Protein AF-A0A0R3IMU7-F1 (afdb_monomer_lite)

pLDDT: mean 93.66, std 9.63, range [38.03, 98.69]

Radius of gyration: 15.28 Å; chains: 1; bounding box: 42×32×34 Å

Secondary structure (DSSP, 8-state):
--PPPPEEEEETTTEEEEE-HHHHHHHHHTTHHHHH-SB-SPPEEETTEEEEEETTEEEEEETTTEEEEEEHHHHHHHHHTTGGGSSS-SBSS--EEETT-TTSTT-EEEEEETTEEEEEEE-SSS-EEEEEEE-

Structure (mmCIF, N/CA/C/O backbone):
data_AF-A0A0R3IMU7-F1
#
_entry.id   AF-A0A0R3IMU7-F1
#
loop_
_atom_site.group_PDB
_atom_site.id
_atom_site.type_symbol
_atom_site.label_atom_id
_atom_site.label_alt_id
_atom_site.label_comp_id
_atom_site.label_asym_id
_atom_site.label_entity_id
_atom_si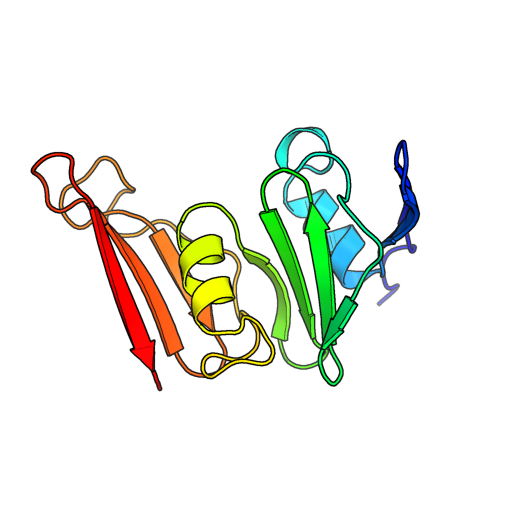te.label_seq_id
_atom_site.pdbx_PDB_ins_code
_atom_site.Cartn_x
_atom_site.Cartn_y
_atom_site.Cartn_z
_atom_site.occupancy
_atom_site.B_iso_or_equiv
_atom_site.auth_seq_id
_atom_site.auth_comp_id
_atom_site.auth_asym_id
_atom_site.auth_atom_id
_atom_site.pdbx_PDB_model_num
ATOM 1 N N . MET A 1 1 ? -4.705 19.624 17.043 1.00 38.03 1 MET A N 1
ATOM 2 C CA . MET A 1 1 ? -4.592 19.208 15.631 1.00 38.03 1 MET A CA 1
ATOM 3 C C . MET A 1 1 ? -6.004 18.882 15.189 1.00 38.03 1 MET A C 1
ATOM 5 O O . MET A 1 1 ? -6.630 18.063 15.848 1.00 38.03 1 MET A O 1
ATOM 9 N N . VAL A 1 2 ? -6.568 19.616 14.231 1.00 38.66 2 VAL A N 1
ATOM 10 C CA . VAL A 1 2 ? -7.920 19.318 13.738 1.00 38.66 2 VAL A CA 1
ATOM 11 C C . VAL A 1 2 ? -7.748 18.154 12.773 1.00 38.66 2 VAL A C 1
ATOM 13 O O . VAL A 1 2 ? -7.137 18.344 11.728 1.00 38.66 2 VAL A O 1
ATOM 16 N N . ALA A 1 3 ? -8.176 16.954 13.171 1.00 51.97 3 ALA A N 1
ATOM 17 C CA . ALA A 1 3 ? -8.291 15.835 12.241 1.00 51.97 3 ALA A CA 1
ATOM 18 C C . ALA A 1 3 ? -9.100 16.311 11.024 1.00 51.97 3 ALA A C 1
ATOM 20 O O . ALA A 1 3 ? -10.097 17.017 11.215 1.00 51.97 3 ALA A O 1
ATOM 21 N N . GLY A 1 4 ? -8.663 15.997 9.803 1.00 54.50 4 GLY A N 1
ATOM 22 C CA . GLY A 1 4 ? -9.389 16.355 8.587 1.00 54.50 4 GLY A CA 1
ATOM 23 C C . GLY A 1 4 ? -10.866 15.955 8.671 1.00 54.50 4 GLY A C 1
ATOM 24 O O . GLY A 1 4 ? -11.242 15.034 9.396 1.00 54.50 4 GLY A O 1
ATOM 25 N N . ALA A 1 5 ? -11.744 16.671 7.971 1.00 62.44 5 ALA A N 1
ATOM 26 C CA . ALA A 1 5 ? -13.156 16.306 7.973 1.00 62.44 5 ALA A CA 1
ATOM 27 C C . ALA A 1 5 ? -13.336 14.914 7.331 1.00 62.44 5 ALA A C 1
ATOM 29 O O . ALA A 1 5 ? -12.724 14.653 6.287 1.00 62.44 5 ALA A O 1
ATOM 30 N N . PRO A 1 6 ? -14.172 14.026 7.908 1.00 73.31 6 PRO A N 1
ATOM 31 C CA . PRO A 1 6 ? -14.565 12.810 7.211 1.00 73.31 6 PRO A CA 1
ATOM 32 C 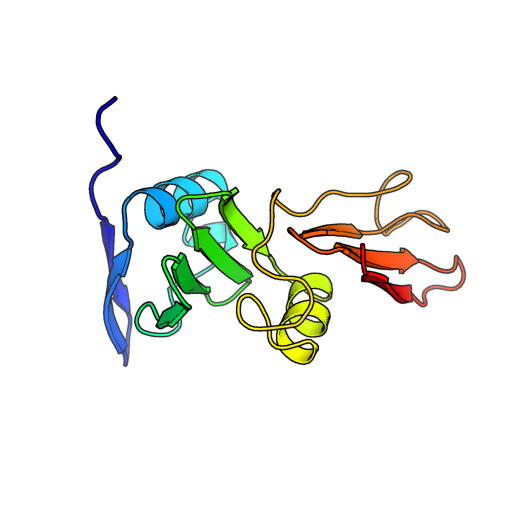C . PRO A 1 6 ? -15.165 13.189 5.856 1.00 73.31 6 PRO A C 1
ATOM 34 O O . PRO A 1 6 ? -15.882 14.186 5.741 1.00 73.31 6 PRO A O 1
ATOM 37 N N . SER A 1 7 ? -14.841 12.417 4.825 1.00 82.00 7 SER A N 1
ATOM 38 C CA . SER A 1 7 ? -15.278 12.701 3.456 1.00 82.00 7 SER A CA 1
ATOM 39 C C . SER A 1 7 ? -16.220 11.609 2.979 1.00 82.00 7 SER A C 1
ATOM 41 O O . SER A 1 7 ? -15.839 10.443 2.944 1.00 82.00 7 SER A O 1
ATOM 43 N N . THR A 1 8 ? -17.445 11.978 2.608 1.00 87.94 8 THR A N 1
ATOM 44 C CA . THR A 1 8 ? -18.406 11.044 2.012 1.00 87.94 8 THR A CA 1
ATOM 45 C C . THR A 1 8 ? -18.269 11.065 0.495 1.00 87.94 8 THR A C 1
ATOM 47 O O . THR A 1 8 ? -18.371 12.121 -0.128 1.00 87.94 8 THR A O 1
ATOM 50 N N . VAL A 1 9 ? -18.056 9.894 -0.098 1.00 86.62 9 VAL A N 1
ATOM 51 C CA . VAL A 1 9 ? -18.018 9.683 -1.547 1.00 86.62 9 VAL A CA 1
ATOM 52 C C . VAL A 1 9 ? -19.228 8.843 -1.936 1.00 86.62 9 VAL A C 1
ATOM 54 O O . VAL A 1 9 ? -19.414 7.750 -1.406 1.00 86.62 9 VAL A O 1
ATOM 57 N N . ASN A 1 10 ? -20.048 9.334 -2.864 1.00 89.38 10 ASN A N 1
ATOM 58 C CA . ASN A 1 10 ? -21.148 8.544 -3.408 1.00 89.38 10 ASN A CA 1
ATOM 59 C C . ASN A 1 10 ? -20.607 7.585 -4.474 1.00 89.38 10 ASN A C 1
ATOM 61 O O . ASN A 1 10 ? -20.089 8.021 -5.503 1.00 89.38 10 ASN A O 1
ATOM 65 N N . VAL A 1 11 ? -20.703 6.282 -4.219 1.00 89.81 11 VAL A N 1
ATOM 66 C CA . VAL A 1 11 ? -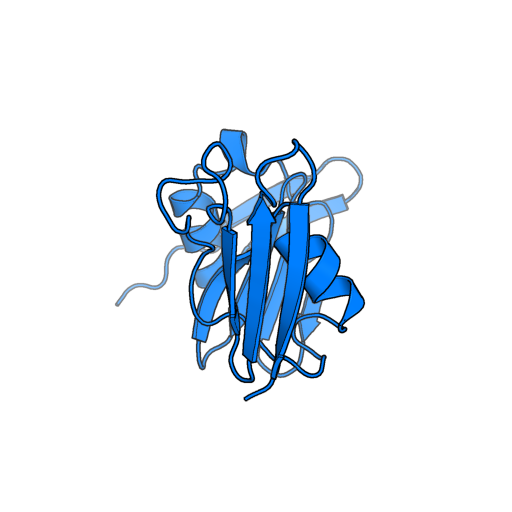20.157 5.247 -5.097 1.00 89.81 11 VAL A CA 1
ATOM 67 C C . VAL A 1 11 ? -21.299 4.497 -5.791 1.00 89.81 11 VAL A C 1
ATOM 69 O O . VAL A 1 11 ? -22.126 3.872 -5.115 1.00 89.81 11 VAL A O 1
ATOM 72 N N . PRO A 1 12 ? -21.355 4.489 -7.138 1.00 87.56 12 PRO A N 1
ATOM 73 C CA . PRO A 1 12 ? -22.363 3.731 -7.873 1.00 87.56 12 PRO A CA 1
ATOM 74 C C . PRO A 1 12 ? -22.368 2.246 -7.479 1.00 87.56 12 PRO A C 1
ATOM 76 O O . PRO A 1 12 ? -21.344 1.574 -7.542 1.00 87.56 12 PRO A O 1
ATOM 79 N N . GLY A 1 13 ? -23.528 1.729 -7.066 1.00 87.25 13 GLY A N 1
ATOM 80 C CA . GLY A 1 13 ? -23.701 0.321 -6.679 1.00 87.25 13 GLY A CA 1
ATOM 81 C C . GLY A 1 13 ? -23.210 -0.053 -5.273 1.00 87.25 13 GLY A C 1
ATOM 82 O O . GLY A 1 13 ? -23.510 -1.153 -4.820 1.00 87.25 13 GLY A O 1
ATOM 83 N N . VAL A 1 14 ? -22.524 0.849 -4.565 1.00 88.75 14 VAL A N 1
ATOM 84 C CA . VAL A 1 14 ? -22.063 0.651 -3.174 1.00 88.75 14 VAL A CA 1
ATOM 85 C C . VAL A 1 14 ? -22.794 1.587 -2.203 1.00 88.75 14 VAL A C 1
ATOM 87 O O . VAL A 1 14 ? -23.025 1.219 -1.052 1.00 88.75 14 VAL A O 1
ATOM 90 N N . GLY A 1 15 ? -23.207 2.769 -2.669 1.00 91.50 15 GLY A N 1
ATOM 91 C CA . GLY A 1 15 ? -23.831 3.810 -1.854 1.00 91.50 15 GLY A CA 1
ATOM 92 C C . GLY A 1 15 ? -22.813 4.810 -1.311 1.00 91.50 15 GLY A C 1
ATOM 93 O O . GLY A 1 15 ? -21.708 4.942 -1.836 1.00 91.50 15 GLY A O 1
ATOM 94 N N . ASP A 1 16 ? -23.201 5.540 -0.269 1.00 92.75 16 ASP A N 1
ATOM 95 C CA . ASP A 1 16 ? -22.323 6.512 0.376 1.00 92.75 16 ASP A CA 1
ATOM 96 C C . ASP A 1 16 ? -21.224 5.792 1.171 1.00 92.75 16 ASP A C 1
ATOM 98 O O . ASP A 1 16 ? -21.496 4.962 2.043 1.00 92.75 16 ASP A O 1
ATOM 102 N N . VAL A 1 17 ? -19.969 6.109 0.857 1.00 93.69 17 VAL A N 1
ATOM 103 C CA . VAL A 1 17 ? -18.776 5.603 1.540 1.00 93.69 17 VAL A CA 1
ATOM 104 C C . VAL A 1 17 ? -18.142 6.752 2.310 1.00 93.69 17 VAL A C 1
ATOM 106 O O . VAL A 1 17 ? -17.700 7.737 1.717 1.00 93.69 17 VAL A O 1
ATOM 109 N N . THR A 1 18 ? -18.086 6.631 3.634 1.00 94.31 18 THR A N 1
ATOM 110 C CA . THR A 1 18 ? -17.452 7.630 4.502 1.00 94.31 18 THR A CA 1
ATOM 111 C C . THR A 1 18 ? -15.998 7.255 4.751 1.00 94.31 18 THR A C 1
ATOM 113 O O . THR A 1 18 ? -15.705 6.264 5.415 1.00 94.31 18 THR A O 1
ATOM 116 N N . LEU A 1 19 ? -15.083 8.080 4.251 1.00 93.25 19 LEU A N 1
ATOM 117 C CA . LEU A 1 19 ? -13.658 7.982 4.531 1.00 93.25 19 LEU A CA 1
ATOM 118 C C . LEU A 1 19 ? -13.361 8.616 5.892 1.00 93.25 19 LEU A C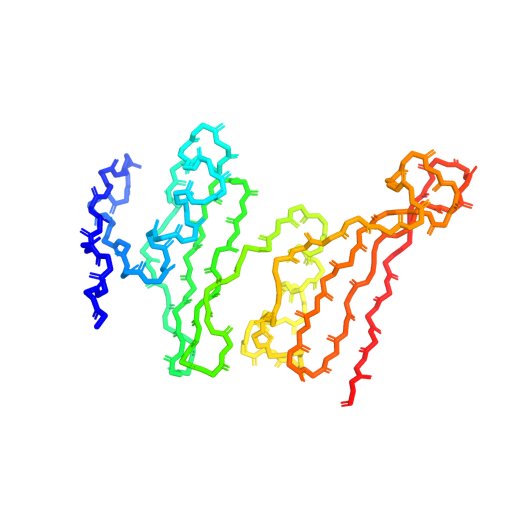 1
ATOM 120 O O . LEU A 1 19 ? -13.600 9.811 6.093 1.00 93.25 19 LEU A O 1
ATOM 124 N N . GLU A 1 20 ? -12.822 7.823 6.819 1.00 92.50 20 GLU A N 1
ATOM 125 C CA . GLU A 1 20 ? -12.312 8.329 8.098 1.00 92.50 20 GLU A CA 1
ATOM 126 C C . GLU A 1 20 ? -11.174 9.339 7.865 1.00 92.50 20 GLU A C 1
ATOM 128 O O . GLU A 1 20 ? -10.451 9.206 6.873 1.00 92.50 20 GLU A O 1
ATOM 133 N N . PRO A 1 21 ? -10.955 10.321 8.763 1.00 93.44 21 PRO A N 1
ATOM 134 C CA . PRO A 1 21 ? -9.998 11.406 8.536 1.00 93.44 21 PRO A CA 1
ATOM 135 C C . PRO A 1 21 ? -8.608 10.969 8.051 1.00 93.44 21 PRO A C 1
ATOM 137 O O . PRO A 1 21 ? -8.164 11.502 7.035 1.00 93.44 21 PRO A O 1
ATOM 140 N N . PRO A 1 22 ? -7.943 9.959 8.655 1.00 94.50 22 PRO A N 1
ATOM 141 C CA . PRO A 1 22 ? -6.628 9.533 8.175 1.00 94.50 22 PRO A CA 1
ATOM 142 C C . PRO A 1 22 ? -6.674 8.976 6.745 1.00 94.50 22 PRO A C 1
ATOM 144 O O . PRO A 1 22 ? -5.775 9.224 5.944 1.00 94.50 22 PRO A O 1
ATOM 147 N N . VAL A 1 23 ? -7.741 8.248 6.402 1.00 95.81 23 VAL A N 1
ATOM 148 C CA . VAL A 1 23 ? -7.945 7.688 5.060 1.00 95.81 23 VAL A CA 1
ATOM 149 C C . VAL A 1 23 ? -8.256 8.798 4.056 1.00 95.81 23 VAL A C 1
ATOM 151 O O . VAL A 1 23 ? -7.697 8.798 2.963 1.00 95.81 23 VAL A O 1
ATOM 154 N N . ALA A 1 24 ? -9.104 9.763 4.418 1.00 95.19 24 ALA A N 1
ATOM 155 C CA . ALA A 1 24 ? -9.453 10.903 3.571 1.00 95.19 24 ALA A CA 1
ATOM 156 C C . ALA A 1 24 ? -8.235 11.799 3.271 1.00 95.19 24 ALA A C 1
ATOM 158 O O . ALA A 1 24 ? -8.040 12.239 2.133 1.00 95.19 24 ALA A O 1
ATOM 159 N N . GLU A 1 25 ? -7.386 12.033 4.274 1.00 94.69 25 GLU A N 1
ATOM 160 C CA . GLU A 1 25 ? -6.130 12.773 4.132 1.00 94.69 25 GLU A CA 1
ATOM 161 C C . GLU A 1 25 ? -5.155 12.044 3.200 1.00 94.69 25 GLU A C 1
ATOM 163 O O . GLU A 1 25 ? -4.657 12.645 2.244 1.00 94.69 25 GLU A O 1
ATOM 168 N N . ALA A 1 26 ? -4.933 10.742 3.413 1.00 95.69 26 ALA A N 1
ATOM 169 C CA . ALA A 1 26 ? -4.075 9.929 2.550 1.00 95.69 26 ALA A CA 1
ATOM 170 C C . ALA A 1 26 ? -4.614 9.848 1.110 1.00 95.69 26 ALA A C 1
ATOM 172 O O . ALA A 1 26 ? -3.848 9.987 0.156 1.00 95.69 26 ALA A O 1
ATOM 173 N N . TYR A 1 27 ? -5.932 9.714 0.936 1.00 95.56 27 TYR A N 1
ATOM 174 C CA . TYR A 1 27 ? -6.583 9.709 -0.375 1.00 95.56 27 TYR A CA 1
ATOM 175 C C . TYR A 1 27 ? -6.350 11.027 -1.117 1.00 95.56 27 TYR A C 1
ATOM 177 O O . TYR A 1 27 ? -5.956 11.024 -2.282 1.00 95.56 27 TYR A O 1
ATOM 185 N N . THR A 1 28 ? -6.505 12.159 -0.429 1.00 94.88 28 THR A N 1
ATOM 186 C CA . THR A 1 28 ? -6.240 13.489 -0.998 1.00 94.88 28 THR A CA 1
ATOM 187 C C . THR A 1 28 ? -4.763 13.662 -1.352 1.00 94.88 28 THR A C 1
ATOM 189 O O . THR A 1 28 ? -4.447 14.092 -2.462 1.00 94.88 28 THR A O 1
ATOM 192 N N . LYS A 1 29 ? -3.849 13.273 -0.452 1.00 94.31 29 LYS A N 1
ATOM 193 C CA . LYS A 1 29 ? -2.392 13.318 -0.669 1.00 94.31 29 LYS A CA 1
ATOM 194 C C . LYS A 1 29 ? -1.969 12.487 -1.883 1.00 94.31 29 LYS A C 1
ATOM 196 O O . LYS A 1 29 ? -1.102 12.915 -2.640 1.00 94.31 29 LYS A O 1
ATOM 201 N N . ALA A 1 30 ? -2.607 11.338 -2.098 1.00 93.69 30 ALA A N 1
ATOM 202 C CA . ALA A 1 30 ? -2.365 10.467 -3.244 1.00 93.69 30 ALA A CA 1
ATOM 203 C C . ALA A 1 30 ? -2.935 11.007 -4.572 1.00 93.69 30 ALA A C 1
ATOM 205 O O . ALA A 1 30 ? -2.708 10.410 -5.623 1.00 93.69 30 ALA A O 1
ATOM 206 N N . GLY A 1 31 ? -3.659 12.133 -4.555 1.00 94.38 31 GLY A N 1
ATOM 207 C CA . GLY A 1 31 ? -4.277 12.746 -5.735 1.00 94.38 31 GLY A CA 1
ATOM 208 C C . GLY A 1 31 ? -5.743 12.361 -5.961 1.00 94.38 31 GLY A C 1
ATOM 209 O O . GLY A 1 31 ? -6.273 12.604 -7.047 1.00 94.38 31 GLY A O 1
ATOM 210 N N . GLY A 1 32 ? -6.394 11.777 -4.952 1.00 93.38 32 GLY A N 1
ATOM 211 C CA . GLY A 1 32 ? -7.829 11.506 -4.909 1.00 93.38 32 GLY A CA 1
ATOM 212 C C . GLY A 1 32 ? -8.326 10.634 -6.059 1.00 93.38 32 GLY A C 1
ATOM 213 O O . GLY A 1 32 ? -7.617 9.761 -6.562 1.00 93.38 32 GLY A O 1
ATOM 214 N N . GLU A 1 33 ? -9.550 10.905 -6.510 1.00 91.94 33 GLU A N 1
ATOM 215 C CA . GLU A 1 33 ? -10.241 10.097 -7.524 1.00 91.94 33 GLU A CA 1
ATOM 216 C C . GLU A 1 33 ? -9.472 10.029 -8.847 1.00 91.94 33 GLU A C 1
ATOM 218 O O . GLU A 1 33 ? -9.412 8.981 -9.486 1.00 91.94 33 GLU A O 1
ATOM 223 N N . ALA A 1 34 ? -8.797 11.114 -9.233 1.00 94.69 34 ALA A N 1
ATOM 224 C CA . ALA A 1 34 ? -8.017 11.150 -10.466 1.00 94.69 34 ALA A CA 1
ATOM 225 C C . ALA A 1 34 ? -6.882 10.109 -10.476 1.00 94.69 34 ALA A C 1
ATOM 227 O O . ALA A 1 34 ? -6.518 9.586 -11.536 1.00 94.69 34 ALA A O 1
ATOM 228 N N . LYS A 1 35 ? -6.317 9.796 -9.305 1.00 95.38 35 LYS A N 1
ATOM 229 C CA . LYS A 1 35 ? -5.193 8.864 -9.164 1.00 95.38 35 LYS A CA 1
ATOM 230 C C . LYS A 1 35 ? -5.617 7.490 -8.679 1.00 95.38 35 LYS A C 1
ATOM 232 O O . LYS A 1 35 ? -5.202 6.510 -9.290 1.00 95.38 35 LYS A O 1
ATOM 237 N N . LEU A 1 36 ? -6.463 7.418 -7.658 1.00 95.94 36 LEU A N 1
ATOM 238 C CA . LEU A 1 36 ? -6.876 6.167 -7.022 1.00 95.94 36 LEU A CA 1
ATOM 239 C C . LEU A 1 36 ? -8.231 5.639 -7.505 1.00 95.94 36 LEU A C 1
ATOM 241 O O . LEU A 1 36 ? -8.508 4.449 -7.357 1.00 95.94 36 LEU A O 1
ATOM 245 N N . GLY A 1 37 ? -9.040 6.484 -8.145 1.00 95.19 37 GLY A N 1
ATOM 246 C CA . GLY A 1 37 ? -10.428 6.179 -8.483 1.00 95.19 37 GLY A CA 1
ATOM 247 C C . GLY A 1 37 ? -11.340 6.168 -7.258 1.00 95.19 37 GLY A C 1
ATOM 248 O O . GLY A 1 37 ? -10.915 6.455 -6.141 1.00 95.19 37 GLY A O 1
ATOM 249 N N . LEU A 1 38 ? -12.607 5.828 -7.483 1.00 94.19 38 LEU A N 1
ATOM 250 C CA . LEU A 1 38 ? -13.604 5.746 -6.419 1.00 94.19 38 LEU A CA 1
ATOM 251 C C . LEU A 1 38 ? -13.309 4.585 -5.449 1.00 94.19 38 LEU A C 1
ATOM 253 O O . LEU A 1 38 ? -12.685 3.592 -5.849 1.00 94.19 38 LEU A O 1
ATOM 257 N N . PRO A 1 39 ? -13.787 4.676 -4.192 1.00 96.38 39 PRO A N 1
ATOM 258 C CA . PRO A 1 39 ? -13.852 3.527 -3.300 1.00 96.38 39 PRO A CA 1
ATOM 259 C C . PRO A 1 39 ? -14.613 2.371 -3.957 1.00 96.38 39 PRO A C 1
ATOM 261 O O . PRO A 1 39 ? -15.594 2.593 -4.663 1.00 96.38 39 PRO A O 1
ATOM 264 N N . THR A 1 40 ? -14.184 1.135 -3.719 1.00 95.88 40 THR A N 1
ATOM 265 C CA . THR A 1 40 ? -14.808 -0.061 -4.322 1.00 95.88 40 THR A CA 1
ATOM 266 C C . THR A 1 40 ? -15.729 -0.811 -3.364 1.00 95.88 40 THR A C 1
ATOM 268 O O . THR A 1 40 ? -16.320 -1.820 -3.738 1.00 95.88 40 THR A O 1
ATOM 271 N N . GLY A 1 41 ? -15.846 -0.341 -2.126 1.00 94.62 41 GLY A N 1
ATOM 272 C CA . GLY A 1 41 ? -16.616 -0.973 -1.063 1.00 94.62 41 GLY A CA 1
ATOM 273 C C . GLY A 1 41 ? -16.640 -0.107 0.191 1.00 94.62 41 GLY A C 1
ATOM 274 O O . GLY A 1 41 ? -16.009 0.952 0.236 1.00 94.62 41 GLY A O 1
ATOM 275 N N . GLN A 1 42 ? -17.370 -0.568 1.204 1.00 94.88 42 GLN A N 1
ATOM 276 C CA . GLN A 1 42 ? -17.360 0.048 2.531 1.00 94.88 42 GLN A CA 1
ATOM 277 C C . GLN A 1 42 ? -15.996 -0.172 3.219 1.00 94.88 42 GLN A C 1
ATOM 279 O O . GLN A 1 42 ? -15.333 -1.167 2.914 1.00 94.88 42 GLN A O 1
ATOM 284 N N . PRO A 1 43 ? -15.571 0.713 4.140 1.00 94.81 43 PRO A N 1
ATOM 285 C CA . PRO A 1 43 ? -14.343 0.510 4.896 1.00 94.81 43 PRO A CA 1
ATOM 286 C C . PRO A 1 43 ? -14.435 -0.763 5.744 1.00 94.81 43 PRO A C 1
ATOM 288 O O . PRO A 1 43 ? -15.442 -1.011 6.411 1.00 94.81 43 PRO A O 1
ATOM 291 N N . GLU A 1 44 ? -13.365 -1.548 5.766 1.00 96.38 44 GLU A N 1
ATOM 292 C CA . GLU A 1 44 ? -13.272 -2.776 6.552 1.00 96.38 44 GLU A CA 1
ATOM 293 C C . GLU A 1 44 ? -12.443 -2.553 7.818 1.00 96.38 44 GLU A C 1
ATOM 295 O O . GLU A 1 44 ? -11.394 -1.904 7.796 1.00 96.38 44 GLU A O 1
ATOM 300 N N . LYS A 1 45 ? -12.889 -3.120 8.944 1.00 96.56 45 LYS A N 1
ATOM 301 C CA . LYS A 1 45 ? -12.145 -3.067 10.206 1.00 96.56 45 LYS A CA 1
ATOM 302 C C . LYS A 1 45 ? -11.177 -4.242 10.300 1.00 96.56 45 LYS A C 1
ATOM 304 O O . LYS A 1 45 ? -11.589 -5.395 10.199 1.00 96.56 45 LYS A O 1
ATOM 309 N N . VAL A 1 46 ? -9.907 -3.955 10.578 1.00 96.56 46 VAL A N 1
ATOM 310 C CA . VAL A 1 46 ? -8.873 -4.969 10.825 1.00 96.56 46 VAL A CA 1
ATOM 311 C C . VAL A 1 46 ? -8.169 -4.626 12.132 1.00 96.56 46 VAL A C 1
ATOM 313 O O . VAL A 1 46 ? -7.385 -3.684 12.196 1.00 96.56 46 VAL A O 1
ATOM 316 N N . GLY A 1 47 ? -8.482 -5.364 13.201 1.00 94.12 47 GLY A N 1
ATOM 317 C CA . GLY A 1 47 ? -8.025 -5.011 14.548 1.00 94.12 47 GLY A CA 1
ATOM 318 C C . GLY A 1 47 ? -8.506 -3.612 14.954 1.00 94.12 47 GLY A C 1
ATOM 319 O O . GLY A 1 47 ? -9.697 -3.312 14.881 1.00 94.12 47 GLY A O 1
ATOM 320 N N . ASP A 1 48 ? -7.579 -2.748 15.363 1.00 93.19 48 ASP A N 1
ATOM 321 C CA . ASP A 1 48 ? -7.831 -1.336 15.672 1.00 93.19 48 ASP A CA 1
ATOM 322 C C . ASP A 1 48 ? -7.704 -0.409 14.448 1.00 93.19 48 ASP A C 1
ATOM 324 O O . ASP A 1 48 ? -8.039 0.775 14.540 1.00 93.19 48 ASP A O 1
ATOM 328 N N . GLY A 1 49 ? -7.315 -0.937 13.286 1.00 96.31 49 GLY A N 1
ATOM 329 C CA . GLY A 1 49 ? -7.176 -0.199 12.034 1.00 96.31 49 GLY A CA 1
ATOM 330 C C . GLY A 1 49 ? -8.363 -0.323 11.077 1.00 96.31 49 GLY A C 1
ATOM 331 O O . GLY A 1 49 ? -9.325 -1.054 11.323 1.00 96.31 49 GLY A O 1
ATOM 332 N N . THR A 1 50 ? -8.301 0.440 9.994 1.00 97.38 50 THR A N 1
ATOM 333 C CA . THR A 1 50 ? -9.317 0.556 8.945 1.00 97.38 50 THR A CA 1
ATOM 334 C C . THR A 1 50 ? -8.646 0.352 7.589 1.00 97.38 50 THR A C 1
ATOM 336 O O . THR A 1 50 ? -7.573 0.899 7.329 1.00 97.38 50 THR A O 1
ATOM 339 N N . VAL A 1 51 ? -9.267 -0.436 6.720 1.00 97.94 51 VAL A N 1
ATOM 340 C CA . VAL A 1 51 ? -8.807 -0.720 5.359 1.00 97.94 51 VAL A CA 1
ATOM 341 C C . VAL A 1 51 ? -9.856 -0.213 4.387 1.00 97.94 51 VAL A C 1
ATOM 343 O O . VAL A 1 51 ? -11.021 -0.588 4.478 1.00 97.94 51 VAL A O 1
ATOM 346 N N . GLN A 1 52 ? -9.453 0.639 3.449 1.00 98.00 52 GLN A N 1
ATOM 347 C CA . GLN A 1 52 ? -10.337 1.143 2.406 1.00 98.00 52 GLN A CA 1
ATOM 348 C C . GLN A 1 52 ? -9.745 0.862 1.031 1.00 98.00 52 GLN A C 1
ATOM 350 O O . GLN A 1 52 ? -8.712 1.421 0.656 1.00 98.00 52 GLN A O 1
ATOM 355 N N . ALA A 1 53 ? -10.439 0.023 0.266 1.00 97.81 53 ALA A N 1
ATOM 356 C CA . ALA A 1 53 ? -10.099 -0.264 -1.117 1.00 97.81 53 ALA A CA 1
ATOM 357 C C . ALA A 1 53 ? -10.645 0.816 -2.063 1.00 97.81 53 ALA A C 1
ATOM 359 O O . ALA A 1 53 ? -11.777 1.290 -1.912 1.00 97.81 53 ALA A O 1
ATOM 360 N N . PHE A 1 54 ? -9.825 1.172 -3.046 1.00 97.75 54 PHE A N 1
ATOM 361 C CA . PHE A 1 54 ? -10.113 2.062 -4.164 1.00 97.75 54 PHE A CA 1
ATOM 362 C C . PHE A 1 54 ? -9.767 1.344 -5.471 1.00 97.75 54 PHE A C 1
ATOM 364 O O . PHE A 1 54 ? -9.046 0.346 -5.478 1.00 97.75 54 PHE A O 1
ATOM 371 N N . ALA A 1 55 ? -10.245 1.862 -6.600 1.00 96.19 55 ALA A N 1
ATOM 372 C CA . ALA A 1 55 ? -10.080 1.199 -7.895 1.00 96.19 55 ALA A CA 1
ATOM 373 C C . ALA A 1 55 ? -8.615 0.898 -8.280 1.00 96.19 55 ALA A C 1
ATOM 375 O O . ALA A 1 55 ? -8.366 -0.048 -9.026 1.00 96.19 55 ALA A O 1
ATOM 376 N N . LYS A 1 56 ? -7.648 1.698 -7.810 1.00 97.12 56 LYS A N 1
ATOM 377 C CA . LYS A 1 56 ? -6.220 1.573 -8.163 1.00 97.12 56 LYS A CA 1
ATOM 378 C C . LYS A 1 56 ? -5.285 1.378 -6.966 1.00 97.12 56 LYS A C 1
ATOM 380 O O . LYS A 1 56 ? -4.072 1.433 -7.134 1.00 97.12 56 LYS A O 1
ATOM 385 N N . GLY A 1 57 ? -5.813 1.141 -5.770 1.00 97.88 57 GLY A N 1
ATOM 386 C CA . GLY A 1 57 ? -4.995 0.956 -4.574 1.00 97.88 57 GLY A CA 1
ATOM 387 C C . GLY A 1 57 ? -5.836 0.773 -3.322 1.00 97.88 57 GLY A C 1
ATOM 388 O O . GLY A 1 57 ? -7.060 0.818 -3.364 1.00 97.88 57 GLY A O 1
ATOM 389 N N . THR A 1 58 ? -5.192 0.542 -2.189 1.00 98.56 58 THR A N 1
ATOM 390 C CA . THR A 1 58 ? -5.863 0.387 -0.897 1.00 98.56 58 THR A CA 1
ATOM 391 C C . THR A 1 58 ? -5.133 1.214 0.142 1.00 98.56 58 THR A C 1
ATOM 393 O O . THR A 1 58 ? -3.908 1.153 0.249 1.00 98.56 58 THR A O 1
ATOM 396 N N . ILE A 1 59 ? -5.889 1.996 0.905 1.00 98.62 59 ILE A N 1
ATOM 397 C CA . ILE A 1 59 ? -5.354 2.758 2.027 1.00 98.62 59 ILE A CA 1
ATOM 398 C C . ILE A 1 59 ? -5.592 1.954 3.296 1.00 98.62 59 ILE A C 1
ATOM 400 O O . ILE A 1 59 ? -6.724 1.588 3.616 1.00 98.62 59 ILE A O 1
ATOM 404 N N . PHE A 1 60 ? -4.512 1.700 4.022 1.00 98.38 60 PHE A N 1
ATOM 405 C CA . PHE A 1 60 ? -4.524 1.022 5.308 1.00 98.38 60 PHE A CA 1
ATOM 406 C C . PHE A 1 60 ? -4.206 2.045 6.386 1.00 98.38 60 PHE A C 1
ATOM 408 O O . PHE A 1 60 ? -3.161 2.689 6.331 1.00 98.38 60 PHE A O 1
ATOM 415 N N . SER A 1 61 ? -5.087 2.185 7.368 1.00 98.06 61 SER A N 1
ATOM 416 C CA . SER A 1 61 ? -4.907 3.089 8.496 1.00 98.06 61 SER A CA 1
ATOM 417 C C . SER A 1 61 ? -4.881 2.325 9.809 1.00 98.06 61 SER A C 1
ATOM 419 O O . SER A 1 61 ? -5.749 1.495 10.052 1.00 98.06 61 SER A O 1
ATOM 421 N N . SER A 1 62 ? -3.917 2.618 10.678 1.00 97.38 62 SER A N 1
ATOM 422 C CA . SER A 1 62 ? -3.946 2.180 12.076 1.00 97.38 62 SER A CA 1
ATOM 423 C C . SER A 1 62 ? -3.520 3.316 13.006 1.00 97.38 62 SER A C 1
ATOM 425 O O . SER A 1 62 ? -2.764 4.195 12.581 1.00 97.38 62 SER A O 1
ATOM 427 N N . PRO A 1 63 ? -3.921 3.297 14.290 1.00 95.81 63 PRO A N 1
ATOM 428 C CA . PRO A 1 63 ? -3.411 4.254 15.271 1.00 95.81 63 PRO A CA 1
ATOM 429 C C . PRO A 1 63 ? -1.882 4.220 15.406 1.00 95.81 63 PRO A C 1
ATOM 431 O O . PRO A 1 63 ? -1.260 5.244 15.670 1.00 95.81 63 PRO A O 1
ATOM 434 N N . SER A 1 64 ? -1.274 3.042 15.225 1.00 95.56 64 SER A N 1
ATOM 435 C CA . SER A 1 64 ? 0.163 2.835 15.432 1.00 95.56 64 SER A CA 1
ATOM 436 C C . SER A 1 64 ? 1.040 3.267 14.255 1.00 95.56 64 SER A C 1
ATOM 438 O O . SER A 1 64 ? 2.190 3.644 14.468 1.00 95.56 64 SER A O 1
ATOM 440 N N . THR A 1 65 ? 0.521 3.208 13.025 1.00 96.25 65 THR A N 1
ATOM 441 C CA . THR A 1 65 ? 1.300 3.493 11.811 1.00 96.25 65 THR A CA 1
ATOM 442 C C . THR A 1 65 ? 0.820 4.721 11.051 1.00 96.25 65 THR A C 1
ATOM 444 O O . THR A 1 65 ? 1.594 5.271 10.278 1.00 96.25 65 THR A O 1
ATOM 447 N N . GLY A 1 66 ? -0.405 5.198 11.276 1.00 96.94 66 GLY A N 1
ATOM 448 C CA . GLY A 1 66 ? -1.041 6.190 10.410 1.00 96.94 66 GLY A CA 1
ATOM 449 C C . GLY A 1 66 ? -1.694 5.542 9.187 1.00 96.94 66 GLY A C 1
ATOM 450 O O . GLY A 1 66 ? -1.921 4.333 9.173 1.00 96.94 66 GLY A O 1
ATOM 451 N N . ALA A 1 67 ? -2.056 6.356 8.191 1.00 97.56 67 ALA A N 1
ATOM 452 C CA . ALA A 1 67 ? -2.668 5.905 6.942 1.00 97.56 67 ALA A CA 1
ATOM 453 C C . ALA A 1 67 ? -1.651 5.897 5.797 1.00 97.56 67 ALA A C 1
ATOM 455 O O . ALA A 1 67 ? -1.044 6.930 5.524 1.00 97.56 67 ALA A O 1
ATOM 456 N N . HIS A 1 68 ? -1.520 4.756 5.121 1.00 98.44 68 HIS A N 1
ATOM 457 C CA . HIS A 1 68 ? -0.580 4.563 4.014 1.00 98.44 68 HIS A CA 1
ATOM 458 C C . HIS A 1 68 ? -1.253 3.887 2.831 1.00 98.44 68 HIS A C 1
ATOM 460 O O . HIS A 1 68 ? -2.077 2.979 3.000 1.00 98.44 68 HIS A O 1
ATOM 466 N N . LEU A 1 69 ? -0.886 4.332 1.636 1.00 98.38 69 LEU A N 1
ATOM 467 C CA . LEU A 1 69 ? -1.326 3.747 0.380 1.00 98.38 69 LEU A CA 1
ATOM 468 C C . LEU A 1 69 ? -0.415 2.581 -0.014 1.00 98.38 69 LEU A C 1
ATOM 470 O O . LEU A 1 69 ? 0.803 2.727 -0.098 1.00 98.38 69 LEU A O 1
ATOM 474 N N . VAL A 1 70 ? -1.041 1.458 -0.355 1.00 98.56 70 VAL A N 1
ATOM 475 C CA . VAL A 1 70 ? -0.402 0.313 -1.011 1.00 98.56 70 VAL A CA 1
ATOM 476 C C . VAL A 1 70 ? -1.160 0.045 -2.315 1.00 98.56 70 VAL A C 1
ATOM 478 O O . VAL A 1 70 ? -2.394 0.080 -2.339 1.00 98.56 70 VAL A O 1
ATOM 481 N N . GLN A 1 71 ? -0.458 -0.183 -3.418 1.00 97.94 71 GLN A N 1
ATOM 482 C CA . GLN A 1 71 ? -1.011 -0.300 -4.768 1.00 97.94 71 GLN A CA 1
ATOM 483 C C . GLN A 1 71 ? -0.220 -1.292 -5.640 1.00 97.94 71 GLN A C 1
ATOM 485 O O . GLN A 1 71 ? 0.773 -1.890 -5.229 1.00 97.94 71 GLN A O 1
ATOM 490 N N . GLY A 1 72 ? -0.714 -1.534 -6.857 1.00 96.69 72 GLY A N 1
ATOM 491 C CA . GLY A 1 72 ? -0.025 -2.362 -7.851 1.00 96.69 72 GLY A CA 1
ATOM 492 C C . GLY A 1 72 ? 0.355 -3.772 -7.370 1.00 96.69 72 GLY A C 1
ATOM 493 O O . GLY A 1 72 ? -0.398 -4.440 -6.657 1.00 96.69 72 GLY A O 1
ATOM 494 N N . GLU A 1 73 ? 1.532 -4.243 -7.794 1.00 97.56 73 GLU A N 1
ATOM 495 C CA . GLU A 1 73 ? 2.007 -5.598 -7.480 1.00 97.56 73 GLU A CA 1
ATOM 496 C C . GLU A 1 73 ? 2.392 -5.765 -6.002 1.00 97.56 73 GLU A C 1
ATOM 498 O O . GLU A 1 73 ? 2.192 -6.847 -5.452 1.00 97.56 73 GLU A O 1
ATOM 503 N N . ILE A 1 74 ? 2.853 -4.710 -5.319 1.00 98.50 74 ILE A N 1
ATOM 504 C CA . ILE A 1 74 ? 3.123 -4.778 -3.875 1.00 98.50 74 ILE A CA 1
ATOM 505 C C . ILE A 1 74 ? 1.819 -5.052 -3.113 1.00 98.50 74 ILE A C 1
ATOM 507 O O . ILE A 1 74 ? 1.787 -5.966 -2.288 1.00 98.50 74 ILE A O 1
ATOM 511 N N . LEU A 1 75 ? 0.719 -4.356 -3.435 1.00 98.56 75 LEU A N 1
ATOM 512 C CA . LEU A 1 75 ? -0.602 -4.623 -2.845 1.00 98.56 75 LEU A CA 1
ATOM 513 C C . LEU A 1 75 ? -1.072 -6.057 -3.096 1.00 98.56 75 LEU A C 1
ATOM 515 O O . LEU A 1 75 ? -1.602 -6.710 -2.195 1.00 98.56 75 LEU A O 1
ATOM 519 N N . LYS A 1 76 ? -0.887 -6.562 -4.313 1.00 98.31 76 LYS A N 1
ATOM 520 C CA . LYS A 1 76 ? -1.270 -7.930 -4.677 1.00 98.31 76 LYS A CA 1
ATOM 521 C C . LYS A 1 76 ? -0.494 -8.972 -3.870 1.00 98.31 76 LYS A C 1
ATOM 523 O O . LYS A 1 76 ? -1.098 -9.902 -3.343 1.00 98.31 76 LYS A O 1
ATOM 528 N N . VAL A 1 77 ? 0.820 -8.803 -3.715 1.00 98.31 77 VAL A N 1
ATOM 529 C CA . VAL A 1 77 ? 1.634 -9.693 -2.871 1.00 98.31 77 VAL A CA 1
ATOM 530 C C . VAL A 1 77 ? 1.212 -9.562 -1.408 1.00 98.31 77 VAL A C 1
ATOM 532 O O . VAL A 1 77 ? 0.987 -10.566 -0.740 1.00 98.31 77 VAL A O 1
ATOM 535 N N . TYR A 1 78 ? 1.038 -8.338 -0.913 1.00 98.56 78 TYR A N 1
ATOM 536 C CA . TYR A 1 78 ? 0.662 -8.067 0.472 1.00 98.56 78 TYR A CA 1
ATOM 537 C C . TYR A 1 78 ? -0.694 -8.676 0.853 1.00 98.56 78 TYR A C 1
ATOM 539 O O . TYR A 1 78 ? -0.813 -9.337 1.884 1.00 98.56 78 TYR A O 1
ATOM 547 N N . THR A 1 79 ? -1.710 -8.523 0.003 1.00 97.50 79 THR A N 1
ATOM 548 C CA . THR A 1 79 ? -3.038 -9.123 0.218 1.00 97.50 79 THR A CA 1
ATOM 549 C C . THR A 1 79 ? -2.991 -10.650 0.161 1.00 97.50 79 THR A C 1
ATOM 551 O O . THR A 1 79 ? -3.630 -11.299 0.987 1.00 97.50 79 THR A O 1
ATOM 554 N N . ALA A 1 80 ? -2.161 -11.239 -0.709 1.00 97.56 80 ALA A N 1
ATOM 555 C CA . ALA A 1 80 ? -1.917 -12.684 -0.725 1.00 97.56 80 ALA A CA 1
ATOM 556 C C . ALA A 1 80 ? -1.237 -13.203 0.561 1.00 97.56 80 ALA A C 1
ATOM 558 O O . ALA A 1 80 ? -1.417 -14.364 0.920 1.00 97.56 80 ALA A O 1
ATOM 559 N N . GLN A 1 81 ? -0.508 -12.347 1.288 1.00 96.44 81 GLN A N 1
ATOM 560 C CA . GLN A 1 81 ? 0.048 -12.638 2.621 1.00 96.44 81 GLN A CA 1
ATOM 561 C C . GLN A 1 81 ? -0.943 -12.368 3.776 1.00 96.44 81 GLN A C 1
ATOM 563 O O . GLN A 1 81 ? -0.560 -12.392 4.947 1.00 96.44 81 GLN A O 1
ATOM 568 N N . GLY A 1 82 ? -2.219 -12.107 3.471 1.00 96.69 82 GLY A N 1
ATOM 569 C CA . GLY A 1 82 ? -3.268 -11.819 4.455 1.00 96.69 82 GLY A CA 1
ATOM 570 C C . GLY A 1 82 ? -3.434 -10.334 4.796 1.00 96.69 82 GLY A C 1
ATOM 571 O O . GLY A 1 82 ? -4.201 -10.000 5.701 1.00 96.69 82 GLY A O 1
ATOM 572 N N . GLY A 1 83 ? -2.737 -9.437 4.092 1.00 97.06 83 GLY A N 1
ATOM 573 C CA . GLY A 1 83 ? -2.831 -7.992 4.293 1.00 97.06 83 GLY A CA 1
ATOM 574 C C . GLY A 1 83 ? -2.513 -7.571 5.732 1.00 97.06 83 GLY A C 1
ATOM 575 O O . GLY A 1 83 ? -1.661 -8.161 6.397 1.00 97.06 83 GLY A O 1
ATOM 576 N N . ALA A 1 84 ? -3.234 -6.565 6.235 1.00 97.25 84 ALA A N 1
ATOM 577 C CA . ALA A 1 84 ? -2.981 -5.986 7.558 1.00 97.25 84 ALA A CA 1
ATOM 578 C C . ALA A 1 84 ? -3.265 -6.939 8.727 1.00 97.25 84 ALA A C 1
ATOM 580 O O . ALA A 1 84 ? -2.677 -6.792 9.797 1.00 97.25 84 ALA A O 1
ATOM 581 N N . GLY A 1 85 ? -4.137 -7.932 8.525 1.00 96.38 85 GLY A N 1
ATOM 582 C CA . GLY A 1 85 ? -4.378 -9.004 9.494 1.00 96.38 85 GLY A CA 1
ATOM 583 C C . GLY A 1 85 ? -3.377 -10.159 9.386 1.00 96.38 85 GLY A C 1
ATOM 584 O O . GLY A 1 85 ? -3.425 -11.085 10.193 1.00 96.38 85 GLY A O 1
ATOM 585 N N . GLY A 1 86 ? -2.500 -10.123 8.381 1.00 96.25 86 GLY A N 1
ATOM 586 C CA . GLY A 1 86 ? -1.543 -11.168 8.059 1.00 96.25 86 GLY A CA 1
ATOM 587 C C . GLY A 1 86 ? -0.222 -11.066 8.817 1.00 96.25 86 GLY A C 1
ATOM 588 O O . GLY A 1 86 ? -0.068 -10.360 9.818 1.00 96.25 86 GLY A O 1
ATOM 589 N N . THR A 1 87 ? 0.771 -11.795 8.314 1.00 95.56 87 THR A N 1
ATOM 590 C CA . THR A 1 87 ? 2.088 -11.939 8.956 1.00 95.56 87 THR A CA 1
ATOM 591 C C . THR A 1 87 ? 2.906 -10.651 8.953 1.00 95.56 87 THR A C 1
ATOM 593 O O . THR A 1 87 ? 3.689 -10.442 9.876 1.00 95.56 87 THR A O 1
ATOM 596 N N . LEU A 1 88 ? 2.699 -9.776 7.965 1.00 98.06 88 LEU A N 1
ATOM 597 C CA . LEU A 1 88 ? 3.434 -8.519 7.804 1.00 98.06 88 LEU A CA 1
ATOM 598 C C . LEU A 1 88 ? 2.863 -7.360 8.642 1.00 98.06 88 LEU A C 1
ATOM 600 O O . LEU A 1 88 ? 3.602 -6.430 8.968 1.00 98.06 88 LEU A O 1
ATOM 604 N N . GLY A 1 89 ? 1.591 -7.432 9.051 1.00 98.06 89 GLY A N 1
ATOM 605 C CA . GLY A 1 89 ? 0.901 -6.336 9.743 1.00 98.06 89 GLY A CA 1
ATOM 606 C C . GLY A 1 89 ? 0.683 -5.110 8.851 1.00 98.06 89 GLY A C 1
ATOM 607 O O . GLY A 1 89 ? 0.864 -5.186 7.642 1.00 98.06 89 GLY A O 1
ATOM 608 N N . PHE A 1 90 ? 0.297 -3.978 9.444 1.00 98.50 90 PHE A N 1
ATOM 609 C CA . PHE A 1 90 ? -0.006 -2.746 8.704 1.00 98.50 90 PHE A CA 1
ATOM 610 C C . PHE A 1 90 ? 1.226 -2.160 7.990 1.00 98.50 90 PHE A C 1
ATOM 612 O O . PHE A 1 90 ? 2.344 -2.301 8.495 1.00 98.50 90 PHE A O 1
ATOM 619 N N . PRO A 1 91 ? 1.046 -1.444 6.863 1.00 98.56 91 PRO A N 1
ATOM 620 C CA . PRO A 1 91 ? 2.116 -0.648 6.275 1.00 98.56 91 PRO A CA 1
ATOM 621 C C . PRO A 1 91 ? 2.559 0.468 7.227 1.00 98.56 91 PRO A C 1
ATOM 623 O O . PRO A 1 91 ? 1.757 1.005 8.001 1.00 98.56 91 PRO A O 1
ATOM 626 N N . THR A 1 92 ? 3.843 0.808 7.162 1.00 98.31 92 THR A N 1
ATOM 627 C CA . THR A 1 92 ? 4.481 1.872 7.955 1.00 98.31 92 THR A CA 1
ATOM 628 C C . THR A 1 92 ? 4.876 3.088 7.121 1.00 98.31 92 THR A C 1
ATOM 630 O O . THR A 1 92 ? 5.197 4.127 7.695 1.00 98.31 92 THR A O 1
ATOM 633 N N . ALA A 1 93 ? 4.851 2.958 5.795 1.00 97.44 93 ALA A N 1
ATOM 634 C CA . ALA A 1 93 ? 5.107 4.018 4.830 1.00 97.44 93 ALA A CA 1
ATOM 635 C C . ALA A 1 93 ? 4.300 3.773 3.543 1.00 97.44 93 ALA A C 1
ATOM 637 O O . ALA A 1 93 ? 3.921 2.635 3.252 1.00 97.44 93 ALA A O 1
ATOM 638 N N . ASP A 1 94 ? 4.077 4.839 2.770 1.00 96.44 94 ASP A N 1
ATOM 639 C CA . ASP A 1 94 ? 3.667 4.728 1.368 1.00 96.44 94 ASP A CA 1
ATOM 640 C C . ASP A 1 94 ? 4.766 3.994 0.568 1.00 96.44 94 ASP A C 1
ATOM 642 O O . ASP A 1 94 ? 5.951 4.079 0.903 1.00 96.44 94 ASP A O 1
ATOM 646 N N . GLU A 1 95 ? 4.390 3.290 -0.502 1.00 94.44 95 GLU A N 1
ATOM 647 C CA . GLU A 1 95 ? 5.360 2.622 -1.383 1.00 94.44 95 GLU A CA 1
ATOM 648 C C . GLU A 1 95 ? 6.385 3.597 -1.976 1.00 94.44 95 GLU A C 1
ATOM 650 O O . GLU A 1 95 ? 6.056 4.721 -2.363 1.00 94.44 95 GLU A O 1
ATOM 655 N N . ALA A 1 96 ? 7.629 3.135 -2.106 1.00 95.94 96 ALA A N 1
ATOM 656 C CA . ALA A 1 96 ? 8.729 3.925 -2.647 1.00 95.94 96 ALA A CA 1
ATOM 657 C C . ALA A 1 96 ? 9.452 3.200 -3.785 1.00 95.94 96 ALA A C 1
ATOM 659 O O . ALA A 1 96 ? 9.551 1.971 -3.802 1.00 95.94 96 ALA A O 1
ATOM 660 N N . GLU A 1 97 ? 9.997 3.974 -4.722 1.00 96.50 97 GLU A N 1
ATOM 661 C CA . GLU A 1 97 ? 10.885 3.443 -5.753 1.00 96.50 97 GLU A CA 1
ATOM 662 C C . GLU A 1 97 ? 12.251 3.056 -5.168 1.00 96.50 97 GLU A C 1
ATOM 664 O O . GLU A 1 97 ? 12.787 3.714 -4.273 1.00 96.50 97 GLU A O 1
ATOM 669 N N . THR A 1 98 ? 12.858 2.010 -5.723 1.00 93.94 98 THR A N 1
ATOM 670 C CA . THR A 1 98 ? 14.212 1.551 -5.392 1.00 93.94 98 THR A CA 1
ATOM 671 C C . THR A 1 98 ? 15.148 1.698 -6.592 1.00 93.94 98 THR A C 1
ATOM 673 O O . THR A 1 98 ? 14.713 1.622 -7.738 1.00 93.94 98 THR A O 1
ATOM 676 N N . ALA A 1 99 ? 16.443 1.918 -6.325 1.00 85.56 99 ALA A N 1
ATOM 677 C CA . ALA A 1 99 ? 17.550 1.919 -7.297 1.00 85.56 99 ALA A CA 1
ATOM 678 C C . ALA A 1 99 ? 17.267 2.600 -8.660 1.00 85.56 99 ALA A C 1
ATOM 680 O O . ALA A 1 99 ? 17.664 2.092 -9.705 1.00 85.56 99 ALA A O 1
ATOM 681 N N . GLY A 1 100 ? 16.625 3.775 -8.642 1.00 86.38 100 GLY A N 1
ATOM 682 C CA . GLY A 1 100 ? 16.335 4.561 -9.850 1.00 86.38 100 GLY A CA 1
ATOM 683 C C . GLY A 1 100 ? 15.021 4.208 -10.553 1.00 86.38 100 GLY A C 1
ATOM 684 O O . GLY A 1 100 ? 14.786 4.704 -11.650 1.00 86.38 100 GLY A O 1
ATOM 685 N N . GLY A 1 101 ? 14.180 3.384 -9.925 1.00 92.69 101 GLY A N 1
ATOM 686 C CA . GLY A 1 101 ? 12.840 3.056 -10.393 1.00 92.69 101 GLY A CA 1
ATOM 687 C C . GLY A 1 101 ? 12.762 1.743 -11.179 1.00 92.69 101 GLY A C 1
ATOM 688 O O . GLY A 1 101 ? 13.777 1.088 -11.433 1.00 92.69 101 GLY A O 1
ATOM 689 N N . PRO A 1 102 ? 11.545 1.324 -11.561 1.00 94.12 102 PRO A N 1
ATOM 690 C CA . PRO A 1 102 ? 11.289 0.027 -12.192 1.00 94.12 102 PRO A CA 1
ATOM 691 C C . PRO A 1 102 ? 11.952 -0.163 -13.566 1.00 94.12 102 PRO A C 1
ATOM 693 O O . PRO A 1 102 ? 12.081 -1.299 -14.015 1.00 94.12 102 PRO A O 1
ATOM 696 N N . ASP A 1 103 ? 12.416 0.905 -14.217 1.00 93.94 103 ASP A N 1
ATOM 697 C CA . ASP A 1 103 ? 13.075 0.836 -15.530 1.00 93.94 103 ASP A CA 1
ATOM 698 C C . ASP A 1 103 ? 14.571 0.472 -15.450 1.00 93.94 103 ASP A C 1
ATOM 700 O O . ASP A 1 103 ? 15.215 0.225 -16.471 1.00 93.94 103 ASP A O 1
ATOM 704 N N . VAL A 1 104 ? 15.141 0.412 -14.242 1.00 94.38 104 VAL A N 1
ATOM 705 C CA . VAL A 1 104 ? 16.555 0.093 -14.007 1.00 94.38 104 VAL A CA 1
ATOM 706 C C . VAL A 1 104 ? 16.688 -1.330 -13.473 1.00 94.38 104 VAL A C 1
ATOM 708 O O . VAL A 1 104 ? 15.923 -1.760 -12.613 1.00 94.38 104 VAL A O 1
ATOM 711 N N . ALA A 1 105 ? 17.698 -2.076 -13.932 1.00 94.50 105 ALA A N 1
ATOM 712 C CA . ALA A 1 105 ? 18.003 -3.390 -13.371 1.00 94.50 105 ALA A CA 1
ATOM 713 C C . ALA A 1 105 ? 18.249 -3.288 -11.853 1.00 94.50 105 ALA A C 1
ATOM 715 O O . ALA A 1 105 ? 19.070 -2.490 -11.401 1.00 94.50 105 ALA A O 1
ATOM 716 N N . LYS A 1 106 ? 17.564 -4.134 -11.077 1.00 93.69 106 LYS A N 1
ATOM 717 C CA . LYS A 1 106 ? 17.478 -4.127 -9.603 1.00 93.69 106 LYS A CA 1
ATOM 718 C C . LYS A 1 106 ? 16.724 -2.938 -8.992 1.00 93.69 106 LYS A C 1
ATOM 720 O O . LYS A 1 106 ? 16.602 -2.897 -7.769 1.00 93.69 106 LYS A O 1
ATOM 725 N N . GLY A 1 107 ? 16.221 -2.011 -9.802 1.00 96.12 107 GLY A N 1
ATOM 726 C CA . GLY A 1 107 ? 15.249 -1.003 -9.393 1.00 96.12 107 GLY A CA 1
ATOM 727 C C . GLY A 1 107 ? 13.822 -1.538 -9.448 1.00 96.12 107 GLY A C 1
ATOM 728 O O . GLY A 1 107 ? 13.561 -2.628 -9.961 1.00 96.12 107 GLY A O 1
ATOM 729 N N . GLY A 1 108 ? 12.889 -0.810 -8.849 1.00 96.69 108 GLY A N 1
ATOM 730 C CA . GLY A 1 108 ? 11.517 -1.275 -8.684 1.00 96.69 108 GLY A CA 1
ATOM 731 C C . GLY A 1 108 ? 10.825 -0.581 -7.532 1.00 96.69 108 GLY A C 1
ATOM 732 O O . GLY A 1 108 ? 11.023 0.612 -7.332 1.00 96.69 108 GLY A O 1
ATOM 733 N N . TRP A 1 109 ? 10.037 -1.339 -6.777 1.00 98.00 109 TRP A N 1
ATOM 734 C CA . TRP A 1 109 ? 9.222 -0.821 -5.681 1.00 98.00 109 TRP A CA 1
ATOM 735 C C . TRP A 1 109 ? 9.499 -1.560 -4.377 1.00 98.00 109 TRP A C 1
ATOM 737 O O . TRP A 1 109 ? 9.831 -2.750 -4.383 1.00 98.00 109 TRP A O 1
ATOM 747 N N . ILE A 1 110 ? 9.347 -0.853 -3.260 1.00 98.25 110 ILE A N 1
ATOM 748 C CA . ILE A 1 110 ? 9.361 -1.412 -1.911 1.00 98.25 110 ILE A CA 1
ATOM 749 C C . ILE A 1 110 ? 8.140 -0.934 -1.125 1.00 98.25 110 ILE A C 1
ATOM 751 O O . ILE A 1 110 ? 7.794 0.246 -1.149 1.00 98.25 110 ILE A O 1
ATOM 755 N N . GLY A 1 111 ? 7.511 -1.868 -0.415 1.00 98.38 111 GLY A N 1
ATOM 756 C CA . GLY A 1 111 ? 6.560 -1.598 0.657 1.00 98.38 111 GLY A CA 1
ATOM 757 C C . GLY A 1 111 ? 7.167 -1.977 2.005 1.00 98.38 111 GLY A C 1
ATOM 758 O O . GLY A 1 111 ? 7.757 -3.055 2.147 1.00 98.38 111 GLY A O 1
ATOM 759 N N . GLU A 1 112 ? 7.010 -1.099 2.992 1.00 98.44 112 GLU A N 1
ATOM 760 C CA . GLU A 1 112 ? 7.431 -1.338 4.372 1.00 98.44 112 GLU A CA 1
ATOM 761 C C . GLU A 1 112 ? 6.219 -1.591 5.267 1.00 98.44 112 GLU A C 1
ATOM 763 O O . GLU A 1 112 ? 5.242 -0.839 5.254 1.00 98.44 112 GLU A O 1
ATOM 768 N N . PHE A 1 113 ? 6.299 -2.656 6.059 1.00 98.56 113 PHE A N 1
ATOM 769 C CA . PHE A 1 113 ? 5.237 -3.129 6.935 1.00 98.56 113 PHE A CA 1
ATOM 770 C C . PHE A 1 113 ? 5.782 -3.353 8.344 1.00 98.56 113 PHE A C 1
ATOM 772 O O . PHE A 1 113 ? 6.981 -3.552 8.554 1.00 98.56 113 PHE A O 1
ATOM 779 N N . GLN A 1 114 ? 4.892 -3.363 9.335 1.00 98.06 114 GLN A N 1
ATOM 780 C CA . GLN A 1 114 ? 5.254 -3.502 10.750 1.00 98.06 114 GLN A CA 1
ATOM 781 C C . GLN A 1 114 ? 6.209 -4.672 11.030 1.00 98.06 114 GLN A C 1
ATOM 783 O O . GLN A 1 114 ? 7.078 -4.568 11.899 1.00 98.06 114 GLN A O 1
ATOM 788 N N . LYS A 1 115 ? 6.037 -5.788 10.316 1.00 97.81 115 LYS A N 1
ATOM 789 C CA . LYS A 1 115 ? 6.756 -7.050 10.535 1.00 97.81 115 LYS A CA 1
ATOM 790 C C . LYS A 1 115 ? 7.483 -7.541 9.285 1.00 97.81 115 LYS A C 1
ATOM 792 O O . LYS A 1 115 ? 7.713 -8.740 9.142 1.00 97.81 115 LYS A O 1
ATOM 797 N N . GLY A 1 116 ? 7.841 -6.643 8.372 1.00 98.06 116 GLY A N 1
ATOM 798 C CA . GLY A 1 116 ? 8.651 -7.010 7.218 1.00 98.06 116 GLY A CA 1
ATOM 799 C C . GLY A 1 116 ? 8.562 -6.037 6.057 1.00 98.06 116 GLY A C 1
ATOM 800 O O . GLY A 1 116 ? 7.972 -4.965 6.153 1.00 98.06 116 GLY A O 1
ATOM 801 N N . THR A 1 117 ? 9.146 -6.432 4.937 1.00 98.50 117 THR A N 1
ATOM 802 C CA . THR A 1 117 ? 9.124 -5.672 3.689 1.00 98.50 117 THR A CA 1
ATOM 803 C C . THR A 1 117 ? 8.699 -6.555 2.527 1.00 98.50 117 THR A C 1
ATOM 805 O O . THR A 1 117 ? 8.852 -7.780 2.557 1.00 98.50 117 THR A O 1
ATOM 808 N N . ILE A 1 118 ? 8.169 -5.921 1.487 1.00 98.69 118 ILE A N 1
ATOM 809 C CA . ILE A 1 118 ? 7.965 -6.543 0.180 1.00 98.69 118 ILE A CA 1
ATOM 810 C C . ILE A 1 118 ? 8.724 -5.707 -0.837 1.00 98.69 118 ILE A C 1
ATOM 812 O O . ILE A 1 118 ? 8.546 -4.493 -0.882 1.00 98.69 118 ILE A O 1
ATOM 816 N N . THR A 1 119 ? 9.543 -6.340 -1.668 1.00 98.31 119 THR A N 1
ATOM 817 C CA . THR A 1 119 ? 10.130 -5.699 -2.848 1.00 98.31 119 THR A CA 1
ATOM 818 C C . THR A 1 119 ? 9.565 -6.304 -4.121 1.00 98.31 119 THR A C 1
ATOM 820 O O . THR A 1 119 ? 9.217 -7.482 -4.146 1.00 98.31 119 THR A O 1
ATOM 823 N N . TRP A 1 120 ? 9.495 -5.500 -5.180 1.00 97.88 120 TRP A N 1
ATOM 824 C CA . TRP A 1 120 ? 9.174 -5.930 -6.537 1.00 97.88 120 TRP A CA 1
ATOM 825 C C . TRP A 1 120 ? 10.190 -5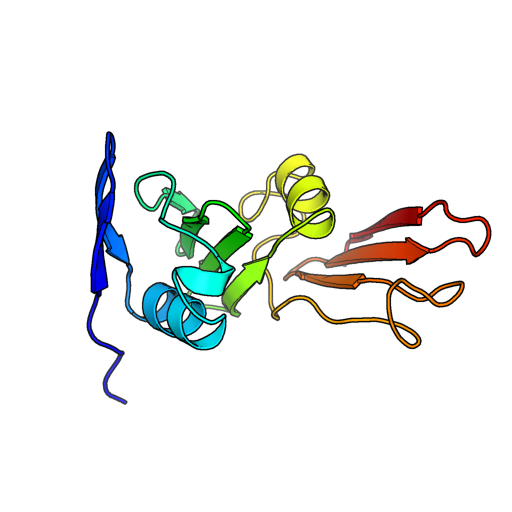.317 -7.495 1.00 97.88 120 TRP A C 1
ATOM 827 O O . TRP A 1 120 ? 10.100 -4.131 -7.811 1.00 97.88 120 TRP A O 1
ATOM 837 N N . LEU A 1 121 ? 11.211 -6.092 -7.876 1.00 97.50 121 LEU A N 1
ATOM 838 C CA . LEU A 1 121 ? 12.421 -5.565 -8.522 1.00 97.50 121 LEU A CA 1
ATOM 839 C C . LEU A 1 121 ? 12.608 -6.104 -9.936 1.00 97.50 121 LEU A C 1
ATOM 841 O O . LEU A 1 121 ? 12.565 -7.318 -10.147 1.00 97.50 121 LEU A O 1
ATOM 845 N N . ASN A 1 122 ? 12.916 -5.216 -10.876 1.00 97.12 122 ASN A N 1
ATOM 846 C CA . ASN A 1 122 ? 13.285 -5.548 -12.246 1.00 97.12 122 ASN A CA 1
ATOM 847 C C . ASN A 1 122 ? 14.578 -6.380 -12.251 1.00 97.12 122 ASN A C 1
ATOM 849 O O . ASN A 1 122 ? 15.592 -5.980 -11.677 1.00 97.12 122 ASN A O 1
ATOM 853 N N . GLN A 1 123 ? 14.564 -7.544 -12.893 1.00 96.44 123 GLN A N 1
ATOM 854 C CA . GLN A 1 123 ? 15.719 -8.444 -12.971 1.00 96.44 123 GLN A CA 1
ATOM 855 C C . GLN A 1 123 ? 16.739 -8.024 -14.044 1.00 96.44 123 GLN A C 1
ATOM 857 O O . GLN A 1 123 ? 17.846 -8.559 -14.085 1.00 96.44 123 GLN A O 1
ATOM 862 N N . GLY A 1 124 ? 16.409 -7.029 -14.870 1.00 93.75 124 GLY A N 1
ATOM 863 C CA . GLY A 1 124 ? 17.241 -6.514 -15.960 1.00 93.75 124 GLY A CA 1
ATOM 864 C C . GLY A 1 124 ? 16.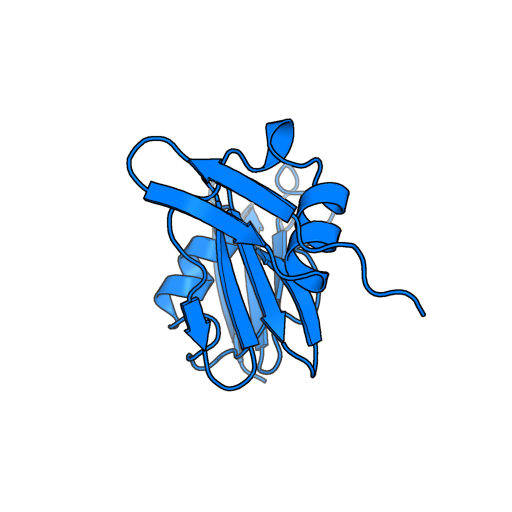979 -7.177 -17.314 1.00 93.75 124 GLY A C 1
ATOM 865 O O . GLY A 1 124 ? 17.568 -6.768 -18.309 1.00 93.75 124 GLY A O 1
ATOM 866 N N . ASP A 1 125 ? 16.087 -8.165 -17.365 1.00 94.31 125 ASP A N 1
ATOM 867 C CA . ASP A 1 125 ? 15.665 -8.885 -18.574 1.00 94.31 125 ASP A CA 1
ATOM 868 C C . ASP A 1 125 ? 14.205 -8.586 -18.970 1.00 94.31 125 ASP A C 1
ATOM 870 O O . ASP A 1 125 ? 13.628 -9.264 -19.818 1.00 94.31 125 ASP A O 1
ATOM 874 N N . GLY A 1 126 ? 13.603 -7.560 -18.356 1.00 88.00 126 GLY A N 1
ATOM 875 C CA . GLY A 1 126 ? 12.194 -7.201 -18.536 1.00 88.00 126 GLY A CA 1
ATOM 876 C C . GLY A 1 126 ? 11.234 -7.996 -17.650 1.00 88.00 126 GLY A C 1
ATOM 877 O O . GLY A 1 126 ? 10.039 -7.703 -17.638 1.00 88.00 126 GLY A O 1
ATOM 878 N N . THR A 1 127 ? 11.734 -8.964 -16.881 1.00 95.88 127 THR A N 1
ATOM 879 C CA . THR A 1 127 ? 10.978 -9.599 -15.803 1.00 95.88 127 THR A CA 1
ATOM 880 C C . THR A 1 127 ? 11.238 -8.896 -14.481 1.00 95.88 127 THR A C 1
ATOM 882 O O . THR A 1 127 ? 12.201 -8.148 -14.306 1.00 95.88 127 THR A O 1
ATOM 885 N N . PHE A 1 128 ? 10.363 -9.147 -13.523 1.00 97.06 128 PHE A N 1
ATOM 886 C CA . PHE A 1 128 ? 10.482 -8.625 -12.178 1.00 97.06 128 PHE A CA 1
ATOM 887 C C . PHE A 1 128 ? 10.380 -9.796 -11.192 1.00 97.06 128 PHE A C 1
ATOM 889 O O . PHE A 1 128 ? 9.827 -10.849 -11.521 1.00 97.06 128 PHE A O 1
ATOM 896 N N . LYS A 1 129 ? 10.922 -9.619 -9.984 1.00 97.62 129 LYS A N 1
ATOM 897 C CA . LYS A 1 129 ? 10.871 -10.615 -8.908 1.00 97.62 129 LYS A CA 1
ATOM 898 C C . LYS A 1 129 ? 10.396 -10.008 -7.599 1.00 97.62 129 LYS A C 1
ATOM 900 O O . LYS A 1 129 ? 10.946 -8.998 -7.150 1.00 97.62 129 LYS A O 1
ATOM 905 N N . GLU A 1 130 ? 9.402 -10.639 -6.980 1.00 97.75 130 GLU A N 1
ATOM 906 C CA . GLU A 1 130 ? 8.899 -10.253 -5.675 1.00 97.75 130 GLU A CA 1
ATOM 907 C C . GLU A 1 130 ? 9.720 -10.926 -4.581 1.00 97.75 130 GLU A C 1
ATOM 909 O O . GLU A 1 130 ? 10.220 -12.044 -4.730 1.00 97.75 130 GLU A O 1
ATOM 914 N N . THR A 1 131 ? 9.925 -10.237 -3.468 1.00 98.12 131 THR A N 1
ATOM 915 C CA . THR A 1 131 ? 10.568 -10.825 -2.291 1.00 98.12 131 THR A CA 1
ATOM 916 C C . THR A 1 131 ? 9.879 -10.314 -1.043 1.00 98.12 131 THR A C 1
ATOM 918 O O . THR A 1 131 ? 9.848 -9.113 -0.794 1.00 98.12 131 THR A O 1
ATOM 921 N N . VAL A 1 132 ? 9.343 -11.241 -0.252 1.00 98.31 132 VAL A N 1
ATOM 922 C CA . VAL A 1 132 ? 8.765 -10.961 1.064 1.00 98.31 132 VAL A CA 1
ATOM 923 C C . VAL A 1 132 ? 9.822 -11.267 2.117 1.00 98.31 132 VAL A C 1
ATOM 925 O O . VAL A 1 132 ? 10.323 -12.390 2.175 1.00 98.31 132 VAL A O 1
ATOM 928 N N . THR A 1 133 ? 10.160 -10.284 2.947 1.00 97.94 133 THR A N 1
ATOM 929 C CA . THR A 1 133 ? 11.180 -10.416 3.997 1.00 97.94 133 THR A CA 1
ATOM 930 C C . THR A 1 133 ? 10.568 -10.097 5.360 1.00 97.94 133 THR A C 1
ATOM 932 O O . THR A 1 133 ? 10.406 -8.921 5.684 1.00 97.94 133 THR A O 1
ATOM 935 N N . PRO A 1 134 ? 10.205 -11.110 6.165 1.00 95.81 134 PRO A N 1
ATOM 936 C CA . PRO A 1 134 ? 9.732 -10.904 7.535 1.00 95.81 134 PRO A CA 1
ATOM 937 C C . PRO A 1 134 ? 10.817 -10.321 8.459 1.00 95.81 134 PRO A C 1
ATOM 939 O O . PRO A 1 134 ? 12.008 -10.529 8.219 1.00 95.81 134 PRO A O 1
ATOM 942 N N . LYS A 1 135 ? 10.397 -9.631 9.525 1.00 92.50 135 LYS A N 1
ATOM 943 C CA . LYS A 1 135 ? 11.250 -9.073 10.590 1.00 92.50 135 LYS A CA 1
ATOM 944 C C . LYS A 1 135 ? 11.074 -9.813 11.914 1.00 92.50 135 LYS A C 1
ATOM 946 O O . LYS A 1 135 ? 9.920 -10.166 12.240 1.00 92.50 135 LYS A O 1
#

Sequence (135 aa):
MVAGAPSTVNVPGVGDVTLEPPVAEAYTKAGGEAKLGLPTGQPEKVGDGTVQAFAKGTIFSSPSTGAHLVQGEILKVYTAQGGAGGTLGFPTADEAETAGGPDVAKGGWIGEFQKGTITWLNQGDGTFKETVTPK

Foldseek 3Di:
DPQDDFDWDQDVPAGTETHGSLRVVQCVVCVHCVRFNAWPYHWDDDPQWIWTHTPFWIWIAHPVQTIETDGDPQRVVCVVQVHLNGQQHHWNYYKDWPDVDQVDAQIHIKTHGPFWIWTWHHNVPRHTDIDTGGD